Protein AF-A0A965CAT6-F1 (afdb_monomer)

Secondary structure (DSSP, 8-state):
-EE---EEEEEEEE-TTS-EEEEEEEE--EE----TTTS-HHHHHHHHHHHHHHHHHT--GGGS--

Foldseek 3Di:
DDKADFDWDWDWDADPVRDTDTDTDGDIDDDDDDDCVVDPPVRVVVVVVVVVVCVVVVVPPPDPPD

pLDDT: mean 90.18, std 10.7, range [50.34, 97.38]

Nearest PDB struc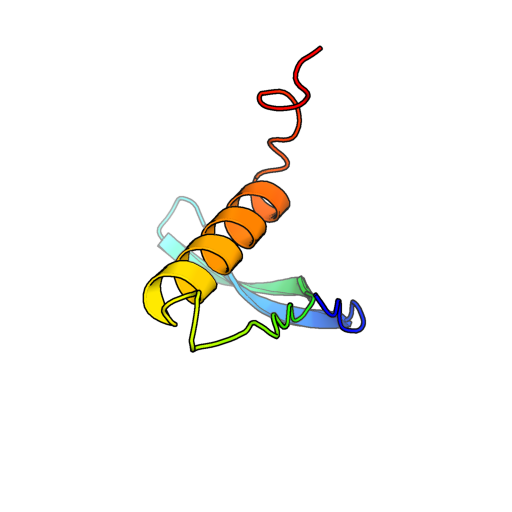tures (foldseek):
  8a5p-assembly1_X  TM=6.888E-01  e=9.224E+00  Thermochaetoides thermophila
  3ua0-assembly1_B-2  TM=3.479E-01  e=6.673E+00  Bombyx mori
  1ilv-assembly2_B  TM=2.975E-01  e=6.673E+00  Thermotoga maritima
  2e6e-assembly1_C  TM=2.410E-01  e=4.525E+00  Thermus thermophilus HB8

Radius of gyration: 15.51 Å; Cα contacts (8 Å, |Δi|>4): 63; chains: 1; bounding box: 32×26×41 Å

Structure (mmCIF, N/CA/C/O backbone):
data_AF-A0A965CAT6-F1
#
_entry.id   AF-A0A965CAT6-F1
#
loop_
_atom_site.group_PDB
_atom_site.id
_atom_site.type_symbol
_atom_site.label_atom_id
_atom_site.label_alt_id
_atom_site.label_comp_id
_atom_site.label_asym_id
_atom_site.label_entity_id
_atom_site.label_seq_id
_atom_site.pdbx_PDB_ins_code
_atom_site.Cartn_x
_atom_site.Cartn_y
_atom_site.Cartn_z
_atom_site.occupancy
_atom_site.B_iso_or_equiv
_atom_site.auth_seq_id
_atom_site.auth_comp_id
_atom_site.auth_asym_id
_atom_site.auth_atom_id
_atom_site.pdbx_PDB_model_num
ATOM 1 N N . LEU A 1 1 ? 3.927 -6.323 -9.976 1.00 84.44 1 LEU A N 1
ATOM 2 C CA . LEU A 1 1 ? 3.190 -5.907 -8.763 1.00 84.44 1 LEU A CA 1
ATOM 3 C C . LEU A 1 1 ? 2.456 -7.123 -8.222 1.00 84.44 1 LEU A C 1
ATOM 5 O O . LEU A 1 1 ? 1.683 -7.716 -8.962 1.00 84.44 1 LEU A O 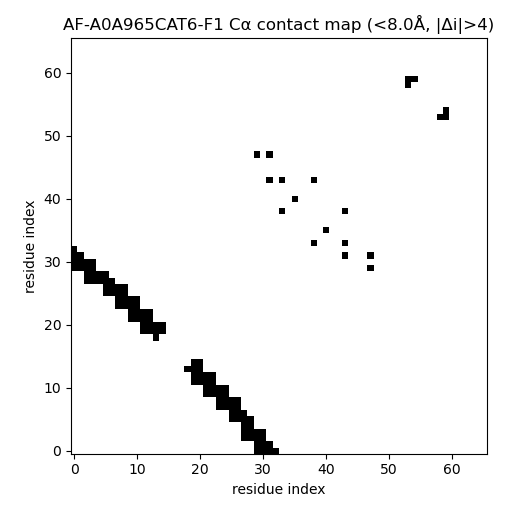1
ATOM 9 N N . GLY A 1 2 ? 2.743 -7.519 -6.988 1.00 90.31 2 GLY A N 1
ATOM 10 C CA . GLY A 1 2 ? 2.018 -8.568 -6.282 1.00 90.31 2 GLY A CA 1
ATOM 11 C C . GLY A 1 2 ? 1.040 -7.953 -5.289 1.00 90.31 2 GLY A C 1
ATOM 12 O O . GLY A 1 2 ? 1.429 -7.106 -4.482 1.00 90.31 2 GLY A O 1
ATOM 13 N N . THR A 1 3 ? -0.217 -8.381 -5.347 1.00 88.38 3 THR A N 1
ATOM 14 C CA . THR A 1 3 ? -1.231 -8.076 -4.339 1.00 88.38 3 THR A CA 1
ATOM 15 C C . THR A 1 3 ? -1.356 -9.290 -3.425 1.00 88.38 3 THR A C 1
ATOM 17 O O . THR A 1 3 ? -1.711 -10.383 -3.861 1.00 88.38 3 THR A O 1
ATOM 20 N N . GLY A 1 4 ? -0.978 -9.131 -2.156 1.00 90.94 4 GLY A N 1
ATOM 21 C CA . GLY A 1 4 ? -1.154 -10.189 -1.166 1.00 90.94 4 GLY A CA 1
ATOM 22 C C . GLY A 1 4 ? -2.633 -10.492 -0.900 1.00 90.94 4 GLY A C 1
ATOM 23 O O . GLY A 1 4 ? -3.540 -9.867 -1.449 1.00 90.94 4 GLY A O 1
ATOM 24 N N . VAL A 1 5 ? -2.889 -11.433 0.006 1.00 94.94 5 VAL A N 1
ATOM 25 C CA . VAL A 1 5 ? -4.254 -11.725 0.463 1.00 94.94 5 VAL A CA 1
ATOM 26 C C . VAL A 1 5 ? -4.780 -10.564 1.310 1.00 94.94 5 VAL A C 1
ATOM 28 O O . VAL A 1 5 ? -4.072 -10.049 2.181 1.00 94.94 5 VAL A O 1
ATOM 31 N N . VAL A 1 6 ? -6.036 -10.174 1.078 1.00 95.62 6 VAL A N 1
ATOM 32 C CA . VAL A 1 6 ? -6.743 -9.223 1.942 1.00 95.62 6 VAL A CA 1
ATOM 33 C C . VAL A 1 6 ? -7.124 -9.933 3.238 1.00 95.62 6 VAL A C 1
ATOM 35 O O . VAL A 1 6 ? -7.868 -10.912 3.220 1.00 95.62 6 VAL A O 1
ATOM 38 N N . ALA A 1 7 ? -6.634 -9.432 4.368 1.00 96.88 7 ALA A N 1
ATOM 39 C CA . ALA A 1 7 ? -6.890 -10.004 5.685 1.00 96.88 7 ALA A CA 1
ATOM 40 C C . ALA A 1 7 ? -7.385 -8.938 6.665 1.00 96.88 7 ALA A C 1
ATOM 42 O O . ALA A 1 7 ? -7.024 -7.763 6.574 1.00 96.88 7 ALA A O 1
ATOM 43 N N . LYS A 1 8 ? -8.210 -9.351 7.631 1.00 97.38 8 LYS A N 1
ATOM 44 C CA . LYS A 1 8 ? -8.641 -8.482 8.730 1.00 97.38 8 LYS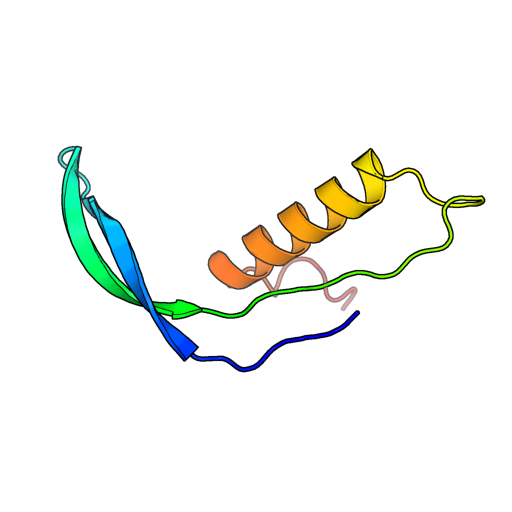 A CA 1
ATOM 45 C C . LYS A 1 8 ? -7.486 -8.293 9.712 1.00 97.38 8 LYS A C 1
ATOM 47 O O . LYS A 1 8 ? -6.917 -9.278 10.176 1.00 97.38 8 LYS A O 1
ATOM 52 N N . ARG A 1 9 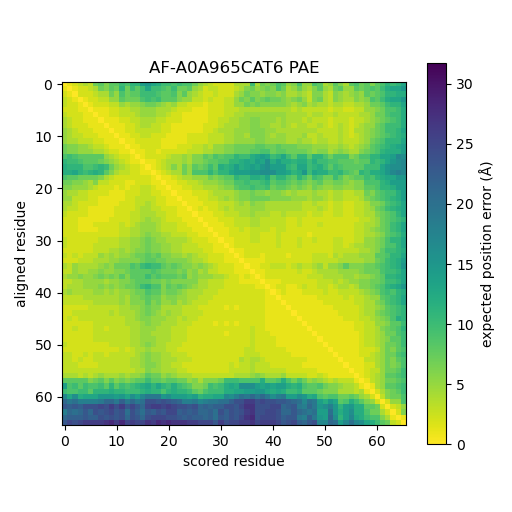? -7.143 -7.042 10.029 1.00 96.12 9 ARG A N 1
ATOM 53 C CA . ARG A 1 9 ? -6.096 -6.706 11.004 1.00 96.12 9 ARG A CA 1
ATOM 54 C C . ARG A 1 9 ? -6.575 -5.661 12.008 1.00 96.12 9 ARG A C 1
ATOM 56 O O . ARG A 1 9 ? -7.301 -4.750 11.601 1.00 96.12 9 ARG A O 1
ATOM 63 N N . PRO A 1 10 ? -6.174 -5.774 13.287 1.00 96.75 10 PRO A N 1
ATOM 64 C CA . PRO A 1 10 ? -6.346 -4.695 14.245 1.00 96.75 10 PRO A CA 1
ATOM 65 C C . PRO A 1 10 ? -5.390 -3.554 13.884 1.00 96.75 10 PRO A C 1
ATOM 67 O O . PRO A 1 10 ? -4.200 -3.781 13.661 1.00 96.75 10 PRO A O 1
ATOM 70 N N . VAL A 1 11 ? -5.916 -2.339 13.810 1.00 94.38 11 VAL A N 1
ATOM 71 C CA . VAL A 1 11 ? -5.143 -1.110 13.615 1.00 94.38 11 VAL A CA 1
ATOM 72 C C . VAL A 1 11 ? -5.628 -0.056 14.598 1.00 94.38 11 VAL A C 1
ATOM 74 O O . VAL A 1 11 ? -6.797 -0.059 14.988 1.00 94.38 11 VAL A O 1
ATOM 77 N N . VAL A 1 12 ? -4.726 0.834 14.996 1.00 95.94 12 VAL A N 1
ATOM 78 C CA . VAL A 1 12 ? -5.091 2.011 15.783 1.00 95.94 12 VAL A CA 1
ATOM 79 C C . VAL A 1 12 ? -5.706 3.044 14.845 1.00 95.94 12 VAL A C 1
ATOM 81 O O . VAL A 1 12 ? -5.185 3.283 13.756 1.00 95.94 12 VAL A O 1
ATOM 84 N N . VAL A 1 13 ? -6.831 3.616 15.255 1.00 92.94 13 VAL A N 1
ATOM 85 C CA . VAL A 1 13 ? -7.481 4.745 14.596 1.00 92.94 13 VAL A CA 1
ATOM 86 C C . VAL A 1 13 ? -7.634 5.869 15.608 1.00 92.94 13 VAL A C 1
ATOM 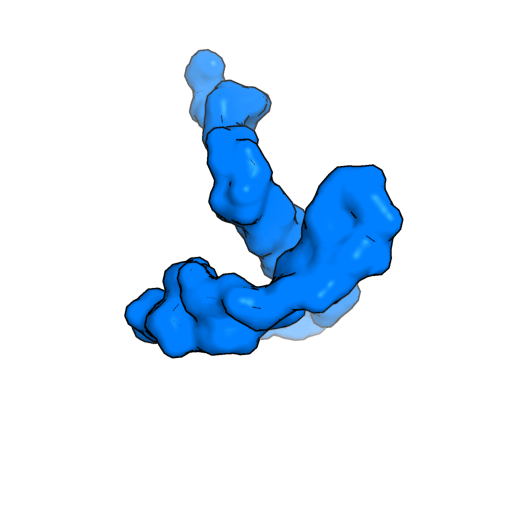88 O O . VAL A 1 13 ? -8.092 5.638 16.726 1.00 92.94 13 VAL A O 1
ATOM 91 N N . THR A 1 14 ? -7.243 7.067 15.197 1.00 93.69 14 THR A N 1
ATOM 92 C CA . THR A 1 14 ? -7.381 8.290 15.986 1.00 93.69 14 THR A CA 1
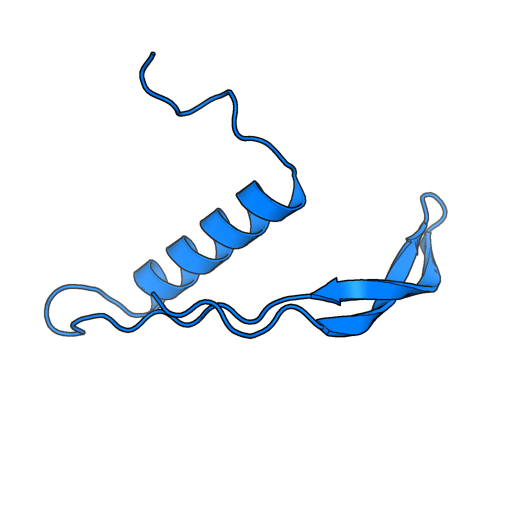ATOM 93 C C . THR A 1 14 ? -8.661 8.997 15.554 1.00 93.69 14 THR A C 1
ATOM 95 O O . THR A 1 14 ? -8.908 9.142 14.353 1.00 93.69 14 THR A O 1
ATOM 98 N N . ASP A 1 15 ? -9.499 9.381 16.513 1.00 91.19 15 ASP A N 1
ATOM 99 C CA . ASP A 1 15 ? -10.723 10.137 16.245 1.00 91.19 15 ASP A CA 1
ATOM 100 C C . ASP A 1 15 ? -10.464 11.646 16.061 1.00 91.19 15 ASP A C 1
ATOM 102 O O . ASP A 1 15 ? -9.336 12.134 16.159 1.00 91.19 15 ASP A O 1
ATOM 106 N N . GLU A 1 16 ? -11.526 12.408 15.790 1.00 90.56 16 GLU A N 1
ATOM 107 C CA . GLU A 1 16 ? -11.466 13.867 15.601 1.00 90.56 16 GLU A CA 1
ATOM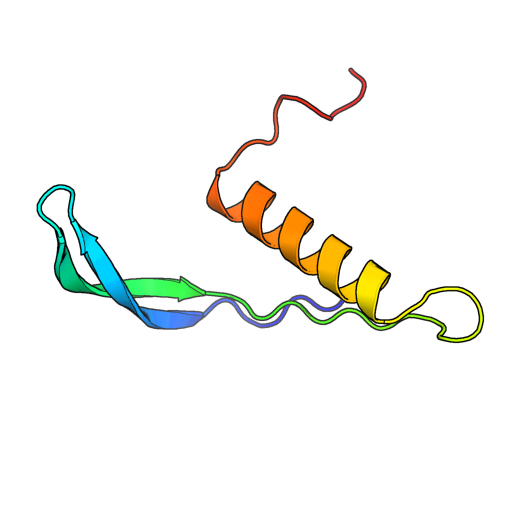 108 C C . GLU A 1 16 ? -11.021 14.629 16.865 1.00 90.56 16 GLU A C 1
ATOM 110 O O . GLU A 1 16 ? -10.616 15.789 16.785 1.00 90.56 16 GLU A O 1
ATOM 115 N N . HIS A 1 17 ? -11.077 13.984 18.032 1.00 92.00 17 HIS A N 1
ATOM 116 C CA . HIS A 1 17 ? -10.669 14.531 19.323 1.00 92.00 17 HIS A CA 1
ATOM 117 C C . HIS A 1 17 ? -9.259 14.084 19.738 1.00 92.00 17 HIS A C 1
ATOM 119 O O . HIS A 1 17 ? -8.805 14.442 20.826 1.00 92.00 17 HIS A O 1
ATOM 125 N N . GLY A 1 18 ? -8.551 13.343 18.879 1.00 92.06 18 GLY A N 1
ATOM 126 C CA . GLY A 1 18 ? -7.197 12.859 19.139 1.00 92.06 18 GLY A CA 1
ATOM 127 C C . GLY A 1 18 ? -7.133 11.603 20.011 1.00 92.06 18 GLY A C 1
ATOM 128 O O . GLY A 1 18 ? -6.053 11.272 20.494 1.00 92.06 18 GLY A O 1
ATOM 129 N N . GLN A 1 19 ? -8.256 10.916 20.236 1.00 94.94 19 GLN A N 1
ATOM 130 C CA . GLN A 1 19 ? -8.301 9.701 21.043 1.00 94.94 19 GLN A CA 1
ATOM 131 C C . GLN A 1 19 ? -8.076 8.462 20.180 1.00 94.94 19 GLN A C 1
ATOM 133 O O . GLN A 1 19 ? -8.728 8.258 19.152 1.00 94.94 19 GLN A O 1
ATOM 138 N N . ASP A 1 20 ? -7.170 7.603 20.637 1.00 96.44 20 ASP A N 1
ATOM 139 C CA . ASP A 1 20 ? -6.816 6.366 19.951 1.00 96.44 20 ASP A CA 1
ATOM 140 C C . ASP A 1 20 ? -7.744 5.211 20.349 1.00 96.44 20 ASP A C 1
ATOM 142 O O . ASP A 1 20 ? -7.998 4.948 21.527 1.00 96.44 20 ASP A O 1
ATOM 146 N N . SER A 1 21 ? -8.212 4.457 19.354 1.00 95.12 21 SER A N 1
ATOM 147 C CA . SER A 1 21 ? -8.987 3.227 19.543 1.00 95.12 21 SER A CA 1
ATOM 148 C C . SER A 1 21 ? -8.531 2.126 18.585 1.00 95.12 21 SER A C 1
ATOM 150 O O . SER A 1 21 ? -7.933 2.392 17.544 1.00 95.12 21 SER A O 1
ATOM 152 N N . ILE A 1 22 ? -8.787 0.860 18.928 1.00 96.31 22 ILE A N 1
ATOM 153 C CA . ILE A 1 22 ? -8.455 -0.278 18.059 1.00 96.31 22 ILE A CA 1
ATOM 154 C C . ILE A 1 22 ? -9.668 -0.622 17.194 1.00 96.31 22 ILE A C 1
ATOM 156 O O . ILE A 1 22 ? -10.735 -0.950 17.710 1.00 96.31 22 ILE A O 1
ATOM 160 N N . ALA A 1 23 ? -9.481 -0.628 15.875 1.00 95.56 23 ALA A N 1
ATOM 161 C CA . ALA A 1 23 ? -10.487 -1.038 14.904 1.00 95.56 23 ALA A CA 1
ATOM 162 C C . ALA A 1 23 ? -9.976 -2.179 14.016 1.00 95.56 23 ALA A C 1
ATOM 164 O O . ALA A 1 23 ? -8.791 -2.273 13.696 1.00 95.56 23 ALA A O 1
ATOM 165 N N . ILE A 1 24 ? -10.885 -3.047 13.567 1.00 96.75 24 ILE A N 1
ATOM 166 C CA . ILE A 1 24 ? -10.562 -4.103 12.601 1.00 96.75 24 ILE A CA 1
ATOM 167 C C . ILE A 1 24 ? -10.733 -3.548 11.181 1.00 96.75 24 ILE A C 1
ATOM 169 O O . ILE A 1 24 ? -11.840 -3.179 10.781 1.00 96.75 24 ILE A O 1
ATOM 173 N N . ARG A 1 25 ? -9.659 -3.539 10.383 1.00 95.00 25 ARG A N 1
ATOM 174 C CA . ARG A 1 25 ? -9.670 -3.090 8.977 1.00 95.00 25 ARG A CA 1
ATOM 175 C C . ARG A 1 25 ? -9.277 -4.210 8.017 1.00 95.00 25 ARG A C 1
ATOM 177 O O . ARG A 1 25 ? -8.534 -5.121 8.375 1.00 95.00 25 ARG A O 1
ATOM 184 N N . SER A 1 26 ? -9.811 -4.161 6.796 1.00 95.56 26 SER A N 1
ATOM 185 C CA . SER A 1 26 ? -9.347 -5.012 5.694 1.00 95.56 26 SER A CA 1
ATOM 186 C C . SER A 1 26 ? -8.027 -4.446 5.172 1.00 95.56 26 SER A C 1
ATOM 188 O O . SER A 1 26 ? -8.019 -3.342 4.645 1.00 95.56 26 SER A O 1
ATOM 190 N N . MET A 1 27 ? -6.933 -5.187 5.326 1.00 95.38 27 MET A N 1
ATOM 191 C CA . MET A 1 27 ? -5.584 -4.755 4.955 1.00 95.38 27 MET A CA 1
ATOM 192 C C . MET A 1 27 ? -4.995 -5.688 3.899 1.00 95.38 27 MET A C 1
ATOM 194 O O . MET A 1 27 ? -5.244 -6.894 3.921 1.00 95.38 27 MET A O 1
ATOM 198 N N . VAL A 1 28 ? -4.156 -5.145 3.021 1.00 95.75 28 VAL A N 1
ATOM 199 C CA . VAL A 1 28 ? -3.394 -5.901 2.021 1.00 95.75 28 VAL A CA 1
ATOM 200 C C . VAL A 1 28 ? -1.942 -5.433 2.013 1.00 95.75 28 VAL A C 1
ATOM 202 O O . VAL A 1 28 ? -1.665 -4.262 2.255 1.00 95.75 28 VAL A O 1
ATOM 205 N N . TYR A 1 29 ? -1.009 -6.348 1.755 1.00 94.00 29 TYR A N 1
ATOM 206 C CA . TYR A 1 29 ? 0.379 -5.988 1.467 1.00 94.00 29 TYR A CA 1
ATOM 207 C C . TYR A 1 29 ? 0.576 -5.873 -0.043 1.00 94.00 29 TYR A C 1
ATOM 209 O O . TYR A 1 29 ? 0.225 -6.791 -0.788 1.00 94.00 29 TYR A O 1
ATOM 217 N N . LEU A 1 30 ? 1.146 -4.752 -0.477 1.00 93.94 30 LEU A N 1
ATOM 218 C CA . LEU A 1 30 ? 1.536 -4.513 -1.862 1.00 93.94 30 LEU A CA 1
ATOM 219 C C . LEU A 1 30 ? 3.044 -4.714 -1.992 1.00 93.94 30 LEU A C 1
ATOM 221 O O . LEU A 1 30 ? 3.811 -4.152 -1.214 1.00 93.94 30 LEU A O 1
ATOM 225 N N . ALA A 1 31 ? 3.458 -5.510 -2.973 1.00 93.31 31 ALA A N 1
ATOM 226 C CA . ALA A 1 31 ? 4.865 -5.753 -3.267 1.00 93.31 31 ALA A CA 1
ATOM 227 C C . ALA A 1 31 ? 5.182 -5.360 -4.712 1.00 93.31 31 ALA A C 1
ATOM 229 O O . ALA A 1 31 ? 4.547 -5.842 -5.656 1.00 93.31 31 ALA A O 1
ATOM 230 N N . LEU A 1 32 ? 6.185 -4.505 -4.899 1.00 94.69 32 LEU A N 1
ATOM 231 C CA . LEU A 1 32 ? 6.658 -4.090 -6.215 1.00 94.69 32 LEU A CA 1
ATOM 232 C C . LEU A 1 32 ? 8.061 -4.639 -6.460 1.00 94.69 32 LEU A C 1
ATOM 234 O O . LEU A 1 32 ? 9.010 -4.256 -5.786 1.00 94.69 32 LEU A O 1
ATOM 238 N N . SER A 1 33 ? 8.184 -5.513 -7.455 1.00 94.56 33 SER A N 1
ATOM 239 C CA . SER A 1 33 ? 9.471 -5.864 -8.052 1.00 94.56 33 SER A CA 1
ATOM 240 C C . SER A 1 33 ? 9.728 -4.934 -9.231 1.00 94.56 33 SER A C 1
ATOM 242 O O . SER A 1 33 ? 8.826 -4.710 -10.041 1.00 94.56 33 SER A O 1
ATOM 244 N N . TYR A 1 34 ? 10.942 -4.409 -9.318 1.00 93.81 34 TYR A N 1
ATOM 245 C CA . TYR A 1 34 ? 11.377 -3.486 -10.360 1.00 93.81 34 TYR A CA 1
ATOM 246 C C . TYR A 1 34 ? 12.846 -3.741 -10.711 1.00 93.81 34 TYR A C 1
ATOM 248 O O . TYR A 1 34 ? 13.574 -4.392 -9.960 1.00 93.81 34 TYR A O 1
ATOM 256 N N . ASP A 1 35 ? 13.274 -3.249 -11.873 1.00 96.19 35 ASP A N 1
ATOM 257 C CA . ASP A 1 35 ? 14.669 -3.323 -12.304 1.00 96.19 35 ASP A CA 1
ATOM 258 C C . ASP A 1 35 ? 15.446 -2.120 -11.759 1.00 96.19 35 ASP A C 1
ATOM 260 O O . ASP A 1 35 ? 15.250 -0.986 -12.201 1.00 96.19 35 ASP A O 1
ATOM 264 N N . HIS A 1 36 ? 16.349 -2.378 -10.812 1.00 94.75 36 HIS A N 1
ATOM 265 C CA . HIS A 1 36 ? 17.175 -1.355 -10.166 1.00 94.75 36 HIS A CA 1
ATOM 266 C C . HIS A 1 36 ? 18.161 -0.646 -11.104 1.00 94.75 36 HIS A C 1
ATOM 268 O O . HIS A 1 36 ? 18.732 0.373 -10.732 1.00 94.75 36 HIS A O 1
ATOM 274 N N . ARG A 1 37 ? 18.393 -1.169 -12.314 1.00 96.00 37 ARG A N 1
ATOM 275 C CA . ARG A 1 37 ? 19.232 -0.494 -13.317 1.00 96.00 37 ARG A CA 1
ATOM 276 C C . ARG A 1 37 ? 18.513 0.687 -13.960 1.00 96.00 37 ARG A C 1
ATOM 278 O O . ARG A 1 37 ? 19.166 1.543 -14.546 1.00 96.00 37 ARG A O 1
ATOM 285 N N . ILE A 1 38 ? 17.183 0.685 -13.900 1.00 96.69 38 ILE A N 1
ATOM 286 C CA . ILE A 1 38 ? 16.318 1.663 -14.564 1.00 96.69 38 ILE A CA 1
ATOM 287 C C . ILE A 1 38 ? 15.597 2.528 -13.530 1.00 96.69 38 ILE A C 1
ATOM 289 O O . ILE A 1 38 ? 15.460 3.729 -13.737 1.00 96.69 38 ILE A O 1
ATOM 293 N N . ILE A 1 39 ? 15.134 1.926 -12.432 1.00 94.75 39 ILE A N 1
ATOM 294 C CA . ILE A 1 39 ? 14.301 2.583 -11.423 1.00 94.75 39 ILE A CA 1
ATOM 295 C C . ILE A 1 39 ? 15.026 2.609 -10.080 1.00 94.75 39 ILE A C 1
ATOM 297 O O . ILE A 1 39 ? 15.484 1.573 -9.594 1.00 94.75 39 ILE A O 1
ATOM 301 N N . ASP A 1 40 ? 15.081 3.786 -9.459 1.00 95.69 40 ASP A N 1
ATOM 302 C CA . ASP A 1 40 ? 15.607 3.934 -8.107 1.00 95.69 40 ASP A CA 1
ATOM 303 C C . ASP A 1 40 ? 14.603 3.451 -7.046 1.00 95.69 40 ASP A C 1
ATOM 305 O O . ASP A 1 40 ? 13.381 3.520 -7.212 1.00 95.69 40 ASP A O 1
ATOM 309 N N . GLY A 1 41 ? 15.120 2.963 -5.916 1.00 94.56 41 GLY A N 1
ATOM 310 C CA . GLY A 1 41 ? 14.267 2.473 -4.836 1.00 94.56 41 GLY A CA 1
ATOM 311 C C . GLY A 1 41 ? 13.423 3.547 -4.159 1.00 94.56 41 GLY A C 1
ATOM 312 O O . GLY A 1 41 ? 12.321 3.237 -3.697 1.00 94.56 41 GLY A O 1
ATOM 313 N N . ALA A 1 42 ? 13.875 4.803 -4.138 1.00 96.06 42 ALA A N 1
ATOM 314 C CA . ALA A 1 42 ? 13.065 5.903 -3.633 1.00 96.06 42 ALA A CA 1
ATOM 315 C C . ALA A 1 42 ? 11.833 6.132 -4.518 1.00 96.06 42 ALA A C 1
ATOM 317 O O . ALA A 1 42 ? 10.734 6.300 -3.989 1.00 96.06 42 ALA A O 1
ATOM 318 N N . ASP A 1 43 ? 11.988 6.069 -5.842 1.00 95.75 43 ASP A N 1
ATOM 319 C CA . ASP A 1 43 ? 10.884 6.256 -6.788 1.00 95.75 43 ASP A CA 1
ATOM 320 C C . ASP A 1 43 ? 9.889 5.094 -6.731 1.00 95.75 43 ASP A C 1
ATOM 322 O O . ASP A 1 43 ? 8.678 5.31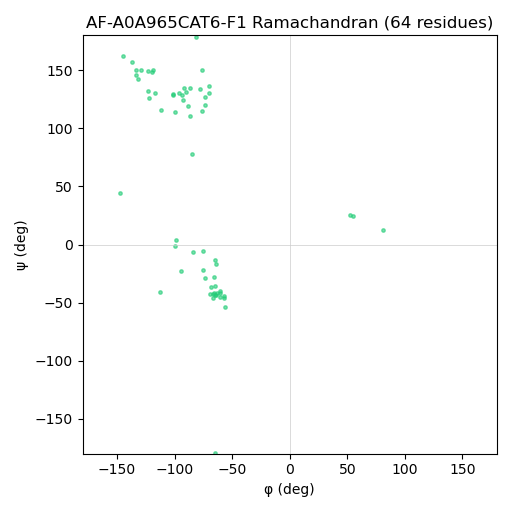1 -6.670 1.00 95.75 43 ASP A O 1
ATOM 326 N N . ALA A 1 44 ? 10.385 3.856 -6.648 1.00 94.94 44 ALA A N 1
ATOM 327 C CA . ALA A 1 44 ? 9.538 2.681 -6.456 1.00 94.94 44 ALA A CA 1
ATOM 328 C C . ALA A 1 44 ? 8.735 2.747 -5.139 1.00 94.94 44 ALA A C 1
ATOM 330 O O . ALA A 1 44 ? 7.554 2.390 -5.106 1.00 94.94 44 ALA A O 1
ATOM 331 N N . SER A 1 45 ? 9.358 3.231 -4.058 1.00 94.81 45 SER A N 1
ATOM 332 C CA . SER A 1 45 ? 8.699 3.427 -2.761 1.00 94.81 45 SER A CA 1
ATOM 333 C C . SER A 1 45 ? 7.637 4.527 -2.820 1.00 94.81 45 SER A C 1
ATOM 335 O O . SER A 1 45 ? 6.504 4.310 -2.386 1.00 94.81 45 SER A O 1
ATOM 337 N N . ARG A 1 46 ? 7.960 5.679 -3.426 1.00 95.38 46 ARG A N 1
ATOM 338 C CA . ARG A 1 46 ? 7.012 6.785 -3.639 1.00 95.38 46 ARG A CA 1
ATOM 339 C C . ARG A 1 46 ? 5.792 6.331 -4.428 1.00 95.38 46 ARG A C 1
ATOM 341 O O . ARG A 1 46 ? 4.673 6.552 -3.984 1.00 95.38 46 ARG A O 1
ATOM 348 N N . PHE A 1 47 ? 6.004 5.590 -5.513 1.00 94.38 47 PHE A N 1
ATOM 349 C CA . PHE A 1 47 ? 4.912 5.022 -6.297 1.00 94.38 47 PHE A CA 1
ATOM 350 C C . PHE A 1 47 ? 3.984 4.131 -5.455 1.00 94.38 47 PHE A C 1
ATOM 352 O O . PHE A 1 47 ? 2.762 4.247 -5.546 1.00 94.38 47 PHE A O 1
ATOM 359 N N . LEU A 1 48 ? 4.531 3.253 -4.605 1.00 94.62 48 LEU A N 1
ATOM 360 C CA . LEU A 1 48 ? 3.708 2.420 -3.720 1.00 94.62 48 LEU A CA 1
ATOM 361 C C . LEU A 1 48 ? 2.927 3.245 -2.687 1.00 94.62 48 LEU A C 1
ATOM 363 O O . LEU A 1 48 ? 1.787 2.893 -2.379 1.00 94.62 48 LEU A O 1
ATOM 367 N N . VAL A 1 49 ? 3.506 4.333 -2.171 1.00 94.69 49 VAL A N 1
ATOM 368 C CA . VAL A 1 49 ? 2.811 5.273 -1.275 1.00 94.69 49 VAL A CA 1
ATOM 369 C C . VAL A 1 49 ? 1.664 5.975 -2.001 1.00 94.69 49 VAL A C 1
ATOM 371 O O . VAL A 1 49 ? 0.562 6.039 -1.462 1.00 94.69 49 VAL A O 1
ATOM 374 N N . ASP A 1 50 ? 1.875 6.425 -3.236 1.00 93.19 50 ASP A N 1
ATOM 375 C CA . ASP A 1 50 ? 0.833 7.081 -4.031 1.00 93.19 50 ASP A CA 1
ATOM 376 C C . ASP A 1 50 ? -0.326 6.125 -4.337 1.00 93.19 50 ASP A C 1
ATOM 378 O O . ASP A 1 50 ? -1.497 6.474 -4.165 1.00 93.19 50 ASP A O 1
ATOM 382 N N . VAL A 1 51 ? -0.012 4.881 -4.719 1.00 92.44 51 VAL A N 1
ATOM 383 C CA . VAL A 1 51 ? -1.018 3.829 -4.928 1.00 92.44 51 VAL A CA 1
ATOM 384 C C . VAL A 1 51 ? -1.790 3.552 -3.640 1.00 92.44 51 VAL A C 1
ATOM 386 O O . VAL A 1 51 ? -3.019 3.480 -3.677 1.00 92.44 51 VAL A O 1
ATOM 389 N N . LYS A 1 52 ? -1.098 3.427 -2.500 1.00 92.44 52 LYS A N 1
ATOM 390 C CA . LYS A 1 52 ? -1.733 3.251 -1.188 1.00 92.44 52 LYS A CA 1
ATOM 391 C C . LYS A 1 52 ? -2.713 4.393 -0.905 1.00 92.44 52 LYS A C 1
ATOM 393 O O . LYS A 1 52 ? -3.880 4.125 -0.637 1.00 92.44 52 LYS A O 1
ATOM 398 N N . ASN A 1 53 ? -2.261 5.642 -1.007 1.00 92.69 53 ASN A N 1
ATOM 399 C CA . ASN A 1 53 ? -3.076 6.817 -0.698 1.00 92.69 53 ASN A CA 1
ATOM 400 C C . ASN A 1 53 ? -4.314 6.893 -1.600 1.00 92.69 53 ASN A C 1
ATOM 402 O O . ASN A 1 53 ? -5.415 7.155 -1.123 1.00 92.69 53 ASN A O 1
ATOM 406 N N . ARG A 1 54 ? -4.162 6.606 -2.898 1.00 90.56 54 ARG A N 1
ATOM 407 C CA . ARG A 1 54 ? -5.291 6.599 -3.836 1.00 90.56 54 ARG A CA 1
ATOM 408 C C . ARG A 1 54 ? -6.330 5.532 -3.486 1.00 90.56 54 ARG A C 1
ATOM 410 O O . ARG A 1 54 ? -7.526 5.803 -3.555 1.00 90.56 54 ARG A O 1
ATOM 417 N N . LEU A 1 55 ? -5.880 4.335 -3.106 1.00 91.06 55 LEU A N 1
ATOM 418 C CA . LEU A 1 55 ? -6.766 3.247 -2.688 1.00 91.06 55 LEU A CA 1
ATOM 419 C C . LEU A 1 55 ? -7.493 3.567 -1.376 1.00 91.06 55 LEU A C 1
ATOM 421 O O . LEU A 1 55 ? -8.686 3.299 -1.273 1.00 91.06 55 LEU A O 1
ATOM 425 N N . GLU A 1 56 ? -6.798 4.144 -0.393 1.00 91.12 56 GLU A N 1
ATOM 426 C CA . GLU A 1 56 ? -7.381 4.503 0.907 1.00 91.12 56 GLU A CA 1
ATOM 427 C C . GLU A 1 56 ? -8.391 5.654 0.799 1.00 91.12 56 GLU A C 1
ATOM 429 O O . GLU A 1 56 ? -9.425 5.618 1.463 1.00 91.12 56 GLU A O 1
ATOM 434 N N . ASN A 1 57 ? -8.142 6.627 -0.082 1.00 90.62 57 ASN A N 1
ATOM 435 C CA . ASN A 1 57 ? -9.025 7.781 -0.283 1.00 90.62 57 ASN A CA 1
ATOM 436 C C . ASN A 1 57 ? -10.195 7.512 -1.243 1.00 90.62 57 ASN A C 1
ATOM 438 O O . ASN A 1 57 ? -11.049 8.378 -1.416 1.00 90.62 57 ASN A O 1
ATOM 442 N N . ALA A 1 58 ? -10.228 6.344 -1.896 1.00 84.25 58 ALA A N 1
ATOM 443 C CA . ALA A 1 58 ? -11.181 6.007 -2.956 1.00 84.25 58 ALA A CA 1
ATOM 444 C C . ALA A 1 58 ? -11.260 7.048 -4.100 1.00 84.25 58 ALA A C 1
ATOM 446 O O . ALA A 1 58 ? -12.268 7.147 -4.805 1.00 84.25 58 ALA A O 1
ATOM 447 N N . ASP A 1 59 ? -10.183 7.811 -4.310 1.00 78.75 59 ASP A N 1
ATOM 448 C CA . ASP A 1 59 ? -10.107 8.869 -5.317 1.00 78.75 59 ASP A CA 1
ATOM 449 C C . ASP A 1 59 ? -9.716 8.289 -6.683 1.00 78.75 59 ASP A C 1
ATOM 451 O O . ASP A 1 59 ? -8.566 8.305 -7.139 1.00 78.75 59 ASP A O 1
ATOM 455 N N . PHE A 1 60 ? -10.700 7.676 -7.334 1.00 76.19 60 PHE A N 1
ATOM 456 C CA . PHE A 1 60 ? -10.506 7.057 -8.641 1.00 76.19 60 PHE A CA 1
ATOM 457 C C . PHE A 1 60 ? -10.874 7.990 -9.794 1.00 76.19 60 PHE A C 1
ATOM 459 O O . PHE A 1 60 ? -10.334 7.825 -10.884 1.00 76.19 60 PHE A O 1
ATOM 466 N N . LEU A 1 61 ? -11.722 8.990 -9.550 1.00 67.75 61 LEU A N 1
ATOM 467 C CA . LEU A 1 61 ? -12.405 9.765 -10.588 1.00 67.75 61 LEU A CA 1
ATOM 468 C C . LEU A 1 61 ? -11.494 10.754 -11.330 1.00 67.75 61 LEU A C 1
ATOM 470 O O . LEU A 1 61 ? -11.722 11.004 -12.508 1.00 67.75 61 LEU A O 1
ATOM 474 N N . GLY A 1 62 ? -10.440 11.274 -10.694 1.00 62.97 62 GLY A N 1
ATOM 475 C CA . GLY A 1 62 ? -9.604 12.327 -11.287 1.00 62.97 62 GLY A CA 1
ATOM 476 C C . GLY A 1 62 ? -8.630 11.887 -12.389 1.00 62.97 62 GLY A C 1
ATOM 477 O O . GLY A 1 62 ? -7.954 12.738 -12.956 1.00 62.97 62 GLY A O 1
ATOM 478 N N . ASN A 1 63 ? -8.492 10.587 -12.680 1.00 61.34 63 ASN A N 1
ATOM 479 C CA . ASN A 1 63 ? -7.350 10.098 -13.464 1.00 61.34 63 ASN A CA 1
ATOM 480 C C . ASN A 1 63 ? -7.672 8.883 -14.354 1.00 61.34 63 ASN A C 1
ATOM 482 O O . ASN A 1 63 ? -6.913 7.912 -14.376 1.00 61.34 63 ASN A O 1
ATOM 486 N N . PHE A 1 64 ? -8.813 8.908 -15.051 1.00 56.34 64 PHE A N 1
A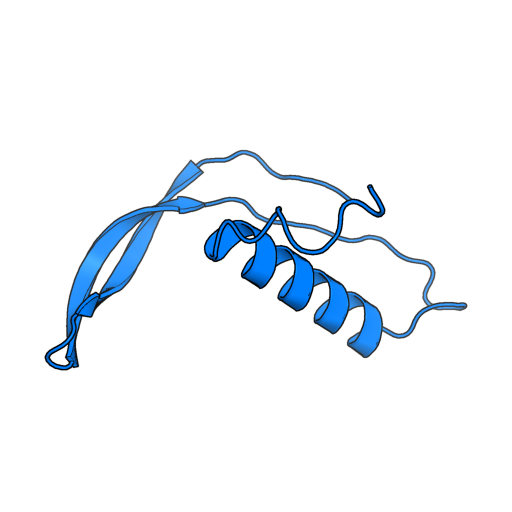TOM 487 C CA . PHE A 1 64 ? -9.139 7.901 -16.073 1.00 56.34 64 PHE A CA 1
ATOM 488 C C . PHE A 1 64 ? -8.881 8.356 -17.515 1.00 56.34 64 PHE A C 1
ATOM 490 O O . PHE A 1 64 ? -9.060 7.549 -18.421 1.00 56.34 64 PHE A O 1
ATOM 497 N N . GLY A 1 65 ? -8.420 9.593 -17.750 1.00 55.19 65 GLY A N 1
ATOM 498 C CA . GLY A 1 65 ? -8.149 10.070 -19.114 1.00 55.19 65 GLY A CA 1
ATOM 499 C C . GLY A 1 65 ? -9.355 9.950 -20.060 1.00 55.19 65 GLY A C 1
ATOM 500 O O . GLY A 1 65 ? -9.160 9.842 -21.270 1.00 55.19 65 GLY A O 1
ATOM 501 N N . ILE A 1 66 ? -10.566 9.940 -19.492 1.00 50.34 66 ILE A N 1
ATOM 502 C CA . ILE A 1 66 ? -11.873 10.022 -20.155 1.00 50.34 66 ILE A CA 1
ATOM 503 C C . ILE A 1 66 ? -12.599 11.265 -19.659 1.00 50.34 66 ILE A C 1
ATOM 505 O O . ILE A 1 66 ? -12.389 11.622 -18.475 1.00 50.34 66 ILE A O 1
#

Mean predicted aligned error: 5.8 Å

Solvent-accessible surface area (backbone atoms only — not comparable to full-atom values): 4327 Å² total; per-residue (Å²): 112,47,76,51,74,76,41,82,40,82,41,82,45,68,50,102,85,70,51,77,45,82,44,79,40,85,42,65,55,79,44,79,78,79,60,72,91,80,45,55,69,67,58,57,50,50,51,52,50,51,54,48,52,37,64,75,68,66,64,62,82,91,72,72,93,121

Sequence (66 aa):
LGTGVVAKRPVVVTDEHGQDSIAIRSMVYLALSYDHRIIDGADASRFLVDVKNRLENADFLGNFGI